Protein AF-B9XEP2-F1 (afdb_monomer_lite)

pLDDT: mean 85.06, std 15.0, range [40.19, 97.38]

Organism: Pedosphaera parvula (strain Ellin514) (NCBI:txid320771)

Foldseek 3Di:
DALVVLVVVLVVLQVCVVVVNDDLVRSLQSQLLSLLHDQLVVSQVPHDPVSNVVLLVVLVDPLDDLVVLVVVVVPDPPDPPDPVVVVVVVVSSVSSSNSNVNNSCVSPDDD

Secondary structure (DSSP, 8-state):
--HHHHHHHHHHHHHHHHTT-S-HHHHHHHHHHHHTTS-HHHHHTTS-HHHHHHHHHHHTSPPPPHHHHHHTT-S-------HHHHHHHHHHHHHHHHHHHHHHHHHTS--

Radius of gyration: 14.3 Å; chains: 1; bounding box: 31×32×43 Å

Structure (mmCIF, N/CA/C/O backbone):
data_AF-B9XEP2-F1
#
_entry.id   AF-B9XEP2-F1
#
loop_
_atom_site.group_PDB
_atom_site.id
_atom_site.type_symbol
_atom_site.label_atom_id
_atom_site.label_alt_id
_atom_site.label_comp_id
_atom_site.label_asym_id
_atom_site.label_entity_id
_atom_site.label_seq_id
_atom_site.pdbx_PDB_ins_code
_atom_site.Cartn_x
_atom_site.Cartn_y
_atom_site.Cartn_z
_atom_site.occupancy
_atom_site.B_iso_or_equiv
_atom_site.auth_seq_id
_atom_site.auth_comp_id
_atom_site.auth_asym_id
_atom_site.auth_atom_id
_atom_site.pdbx_PDB_model_num
ATOM 1 N N . MET A 1 1 ? 14.604 1.308 -3.991 1.00 87.50 1 MET A N 1
ATOM 2 C CA . MET A 1 1 ? 13.885 2.330 -3.199 1.00 87.50 1 MET A CA 1
ATOM 3 C C . MET A 1 1 ? 14.231 2.164 -1.727 1.00 87.50 1 MET A C 1
ATOM 5 O O . MET A 1 1 ? 14.249 1.042 -1.236 1.00 87.50 1 MET A O 1
ATOM 9 N N . THR A 1 2 ? 14.536 3.259 -1.040 1.00 93.62 2 THR A N 1
ATOM 10 C CA . THR A 1 2 ? 14.796 3.315 0.407 1.00 93.62 2 THR A CA 1
ATOM 11 C C . THR A 1 2 ? 13.515 3.610 1.197 1.00 93.62 2 THR A C 1
ATOM 13 O O . THR A 1 2 ? 12.482 3.966 0.627 1.00 93.62 2 THR A O 1
ATOM 16 N N . GLN A 1 3 ? 13.564 3.486 2.528 1.00 94.25 3 GLN A N 1
ATOM 17 C CA . GLN A 1 3 ? 12.416 3.792 3.390 1.00 94.25 3 GLN A CA 1
ATOM 18 C C . GLN A 1 3 ? 12.003 5.274 3.322 1.00 94.25 3 GLN A C 1
ATOM 20 O O . GLN A 1 3 ? 10.810 5.573 3.292 1.00 94.25 3 GLN A O 1
ATOM 25 N N . ASP A 1 4 ? 12.963 6.199 3.260 1.00 96.00 4 ASP A N 1
ATOM 26 C CA . ASP A 1 4 ? 12.672 7.637 3.211 1.00 96.00 4 ASP A CA 1
ATOM 27 C C . ASP A 1 4 ? 12.133 8.074 1.845 1.00 96.00 4 ASP A C 1
ATOM 29 O O . ASP A 1 4 ? 11.205 8.884 1.776 1.00 96.00 4 ASP A O 1
ATOM 33 N N . GLU A 1 5 ? 12.629 7.476 0.758 1.00 96.44 5 GLU A N 1
ATOM 34 C CA . GLU A 1 5 ? 12.034 7.639 -0.573 1.00 96.44 5 GLU A CA 1
ATOM 35 C C . GLU A 1 5 ? 10.588 7.140 -0.590 1.00 96.44 5 GLU A C 1
ATOM 37 O O . GLU A 1 5 ? 9.695 7.860 -1.038 1.00 96.44 5 GLU A O 1
ATOM 42 N N . ALA A 1 6 ? 10.331 5.951 -0.033 1.00 96.06 6 ALA A N 1
ATOM 43 C CA . ALA A 1 6 ? 8.982 5.405 0.053 1.00 96.06 6 ALA A CA 1
ATOM 44 C C . ALA A 1 6 ? 8.045 6.339 0.834 1.00 96.06 6 ALA A C 1
ATOM 46 O O . ALA A 1 6 ? 6.929 6.594 0.385 1.00 96.06 6 ALA A O 1
ATOM 47 N N . ARG A 1 7 ? 8.496 6.908 1.963 1.00 97.19 7 ARG A N 1
ATOM 48 C CA . ARG A 1 7 ? 7.718 7.899 2.729 1.00 97.19 7 ARG A CA 1
ATOM 49 C C . ARG A 1 7 ? 7.394 9.131 1.901 1.00 97.19 7 ARG A C 1
ATOM 51 O O . ARG A 1 7 ? 6.240 9.554 1.876 1.00 97.19 7 ARG A O 1
ATOM 58 N N . LYS A 1 8 ? 8.387 9.697 1.213 1.00 97.38 8 LYS A N 1
ATOM 59 C CA . LYS A 1 8 ? 8.194 10.871 0.353 1.00 97.38 8 LYS A CA 1
ATOM 60 C C . LYS A 1 8 ? 7.157 10.586 -0.736 1.00 97.38 8 LYS A C 1
ATOM 62 O O . LYS A 1 8 ? 6.214 11.361 -0.897 1.00 97.38 8 LYS A O 1
ATOM 67 N N . HIS A 1 9 ? 7.292 9.460 -1.433 1.00 96.25 9 HIS A N 1
ATOM 68 C CA . HIS A 1 9 ? 6.359 9.059 -2.483 1.00 96.25 9 HIS A CA 1
ATOM 69 C C . HIS A 1 9 ? 4.962 8.723 -1.947 1.00 96.25 9 HIS A C 1
ATOM 71 O O . HIS A 1 9 ? 3.966 9.014 -2.607 1.00 96.25 9 HIS A O 1
ATOM 77 N N . PHE A 1 10 ? 4.863 8.179 -0.733 1.00 97.31 10 PHE A N 1
ATOM 78 C CA . PHE A 1 10 ? 3.589 7.960 -0.053 1.00 97.31 10 PHE A CA 1
ATOM 79 C C . PHE A 1 10 ? 2.880 9.281 0.282 1.00 97.31 10 PHE A C 1
ATOM 81 O O . PHE A 1 10 ? 1.692 9.420 -0.006 1.00 97.31 10 PHE A O 1
ATOM 88 N N . GLN A 1 11 ? 3.593 10.288 0.797 1.00 97.31 11 GLN A N 1
ATOM 89 C CA . GLN A 1 11 ? 3.003 11.614 1.035 1.00 97.31 11 GLN A CA 1
ATOM 90 C C . GLN A 1 11 ? 2.503 12.262 -0.258 1.00 97.31 11 GLN A C 1
ATOM 92 O O . GLN A 1 11 ? 1.410 12.831 -0.307 1.00 97.31 11 GLN A O 1
ATOM 97 N N . GLU A 1 12 ? 3.290 12.160 -1.326 1.00 97.06 12 GLU A N 1
ATOM 98 C CA . GLU A 1 12 ? 2.906 12.668 -2.639 1.00 97.06 12 GLU A CA 1
ATOM 99 C C . GLU A 1 12 ? 1.683 11.934 -3.204 1.00 97.06 12 GLU A C 1
ATOM 101 O O . GLU A 1 12 ? 0.769 12.572 -3.734 1.00 97.06 12 GLU A O 1
ATOM 106 N N . LEU A 1 13 ? 1.618 10.613 -3.027 1.00 96.38 13 LEU A N 1
ATOM 107 C CA . LEU A 1 13 ? 0.466 9.802 -3.405 1.00 96.38 13 LEU A CA 1
ATOM 108 C C . LEU A 1 13 ? -0.810 10.286 -2.713 1.00 96.38 13 LEU A C 1
ATOM 110 O O . LEU A 1 13 ? -1.806 10.534 -3.391 1.00 96.38 13 LEU A O 1
ATOM 114 N N . LEU A 1 14 ? -0.775 10.468 -1.389 1.00 96.06 14 LEU A N 1
ATOM 115 C CA . LEU A 1 14 ? -1.931 10.948 -0.628 1.00 96.06 14 LEU A CA 1
ATOM 116 C C . LEU A 1 14 ? -2.350 12.359 -1.051 1.00 96.06 14 LEU A C 1
ATOM 118 O O . LEU A 1 14 ? -3.539 12.637 -1.207 1.00 96.06 14 LEU A O 1
ATOM 122 N N . LYS A 1 15 ? -1.381 13.247 -1.296 1.00 96.56 15 LYS A N 1
ATOM 123 C CA . LYS A 1 15 ? -1.643 14.599 -1.803 1.00 96.56 15 LYS A CA 1
ATOM 124 C C . LYS A 1 15 ? -2.343 14.569 -3.162 1.00 96.56 15 LYS A C 1
ATOM 126 O O . LYS A 1 15 ? -3.287 15.328 -3.371 1.00 96.56 15 LYS A O 1
ATOM 131 N N . ASN A 1 16 ? -1.897 13.710 -4.075 1.00 94.88 16 ASN A N 1
ATOM 132 C CA . ASN A 1 16 ? -2.480 13.585 -5.409 1.00 94.88 16 ASN A CA 1
ATOM 133 C C . ASN A 1 16 ? -3.856 12.907 -5.378 1.00 94.88 16 ASN A C 1
ATOM 135 O O . ASN A 1 16 ? -4.767 13.365 -6.066 1.00 94.88 16 ASN A O 1
ATOM 139 N N . TYR A 1 17 ? -4.050 11.901 -4.523 1.00 94.50 17 TYR A N 1
ATOM 140 C CA . TYR A 1 17 ? -5.366 11.311 -4.271 1.00 94.50 17 TYR A CA 1
ATOM 141 C C . TYR A 1 17 ? -6.367 12.354 -3.749 1.00 94.50 17 TYR A C 1
ATOM 143 O O . TYR A 1 17 ? -7.447 12.510 -4.310 1.00 94.50 17 TYR A O 1
ATOM 151 N N . ASN A 1 18 ? -5.985 13.149 -2.743 1.00 93.56 18 ASN A N 1
ATOM 152 C CA . ASN A 1 18 ? -6.850 14.194 -2.180 1.00 93.56 18 ASN A CA 1
ATOM 153 C C . ASN A 1 18 ? -7.179 15.318 -3.179 1.00 93.56 18 ASN A C 1
ATOM 155 O O . ASN A 1 18 ? -8.169 16.024 -3.011 1.00 93.56 18 ASN A O 1
ATOM 159 N N . ARG A 1 19 ? -6.359 15.491 -4.223 1.00 95.19 19 ARG A N 1
ATOM 160 C CA . ARG A 1 19 ? -6.615 16.409 -5.346 1.00 95.19 19 ARG A CA 1
ATOM 161 C C . ARG A 1 19 ? -7.492 15.798 -6.442 1.00 95.19 19 ARG A C 1
ATOM 163 O O . ARG A 1 19 ? -7.771 16.481 -7.421 1.00 95.19 19 ARG A O 1
ATOM 170 N N . GLY A 1 20 ? -7.886 14.531 -6.310 1.00 92.12 20 GLY A N 1
ATOM 171 C CA . GLY A 1 20 ? -8.629 13.794 -7.331 1.00 92.12 20 GLY A CA 1
ATOM 172 C C . GLY A 1 20 ? -7.799 13.431 -8.565 1.00 92.12 20 GLY A C 1
ATOM 173 O O . GLY A 1 20 ? -8.375 13.095 -9.592 1.00 92.12 20 GLY A O 1
ATOM 174 N N . ILE A 1 21 ? -6.464 13.515 -8.486 1.00 92.81 21 ILE A N 1
ATOM 175 C CA . ILE A 1 21 ? -5.567 13.187 -9.607 1.00 92.81 21 ILE A CA 1
ATOM 176 C C . ILE A 1 21 ? -5.499 11.674 -9.803 1.00 92.81 21 ILE A C 1
ATOM 178 O O . ILE A 1 21 ? -5.553 11.203 -10.932 1.00 92.81 21 ILE A O 1
ATOM 182 N N . TYR A 1 22 ? -5.379 10.923 -8.706 1.00 89.19 22 TYR A N 1
ATOM 183 C CA . TYR A 1 22 ? -5.352 9.466 -8.751 1.00 89.19 22 TYR A CA 1
ATOM 184 C C . TYR A 1 22 ? -6.701 8.874 -8.383 1.00 89.19 22 TYR A C 1
ATOM 186 O O . TYR A 1 22 ? -7.312 9.241 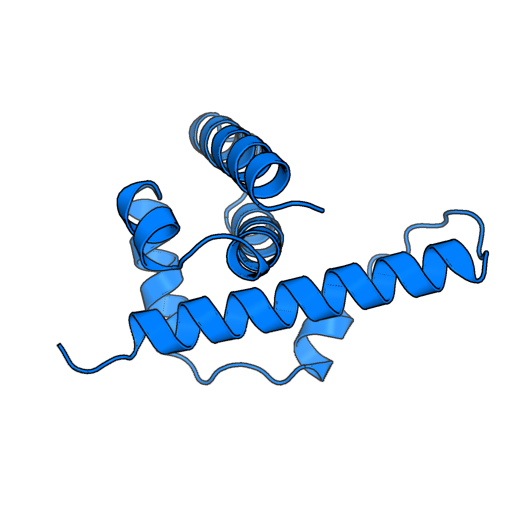-7.376 1.00 89.19 22 TYR A O 1
ATOM 194 N N . MET A 1 23 ? -7.116 7.884 -9.168 1.00 88.81 23 MET A N 1
ATOM 195 C CA . MET A 1 23 ? -8.247 7.037 -8.816 1.00 88.81 23 MET A CA 1
ATOM 196 C C . MET A 1 23 ? -7.863 6.057 -7.706 1.00 88.81 23 MET A C 1
ATOM 198 O O . MET A 1 23 ? -6.688 5.794 -7.432 1.00 88.81 23 MET A O 1
ATOM 202 N N . ILE A 1 24 ? -8.873 5.470 -7.064 1.00 87.06 24 ILE A N 1
ATOM 203 C CA . ILE A 1 24 ? -8.653 4.567 -5.933 1.00 87.06 24 ILE A CA 1
ATOM 204 C C . ILE A 1 24 ? -7.828 3.326 -6.299 1.00 87.06 24 ILE A C 1
ATOM 206 O O . ILE A 1 24 ? -6.946 2.941 -5.536 1.00 87.06 24 ILE A O 1
ATOM 210 N N . GLY A 1 25 ? -8.047 2.753 -7.488 1.00 84.25 25 GLY A N 1
ATOM 211 C CA . GLY A 1 25 ? -7.290 1.592 -7.965 1.00 84.25 25 GLY A CA 1
ATOM 212 C C . GLY A 1 25 ? -5.805 1.905 -8.162 1.00 84.25 25 GLY A C 1
ATOM 213 O O . GLY A 1 25 ? -4.946 1.194 -7.646 1.00 84.25 25 GLY A O 1
ATOM 214 N N . GLU A 1 26 ? -5.495 3.023 -8.822 1.00 86.12 26 GLU A N 1
ATOM 215 C CA . GLU A 1 26 ? -4.117 3.506 -9.005 1.00 86.12 26 GLU A CA 1
ATOM 216 C C . GLU A 1 26 ? -3.448 3.840 -7.668 1.00 86.12 26 GLU A C 1
ATOM 218 O O . GLU A 1 26 ? -2.262 3.570 -7.458 1.00 86.12 26 GLU A O 1
ATOM 223 N N . THR A 1 27 ? -4.229 4.393 -6.737 1.00 91.38 27 THR A N 1
ATOM 224 C CA . THR A 1 27 ? -3.757 4.692 -5.387 1.00 91.38 27 THR A CA 1
ATOM 225 C C . THR A 1 27 ? -3.376 3.418 -4.648 1.00 91.38 27 THR A C 1
ATOM 227 O O . THR A 1 27 ? -2.321 3.371 -4.025 1.00 91.38 27 THR A O 1
ATOM 230 N N . PHE A 1 28 ? -4.182 2.362 -4.760 1.00 90.69 28 PHE A N 1
ATOM 231 C CA . PHE A 1 28 ? -3.903 1.071 -4.130 1.00 90.69 28 PHE A CA 1
ATOM 232 C C . PHE A 1 28 ? -2.660 0.416 -4.718 1.00 90.69 28 PHE A C 1
ATOM 234 O O . PHE A 1 28 ? -1.796 -0.031 -3.965 1.00 90.69 28 PHE A O 1
ATOM 241 N N . TYR A 1 29 ? -2.531 0.433 -6.044 1.00 86.56 29 TYR A N 1
ATOM 242 C CA . TYR A 1 29 ? -1.369 -0.117 -6.735 1.00 86.56 29 TYR A CA 1
ATOM 243 C C . TYR A 1 29 ? -0.054 0.478 -6.205 1.00 86.56 29 TYR A C 1
ATOM 245 O O . TYR A 1 29 ? 0.860 -0.255 -5.823 1.00 86.56 29 TYR A O 1
ATOM 253 N N . ARG A 1 30 ? 0.018 1.811 -6.100 1.00 92.06 30 ARG A N 1
ATOM 254 C CA . ARG A 1 30 ? 1.204 2.521 -5.589 1.00 92.06 30 ARG A CA 1
ATOM 255 C C . ARG A 1 30 ? 1.370 2.368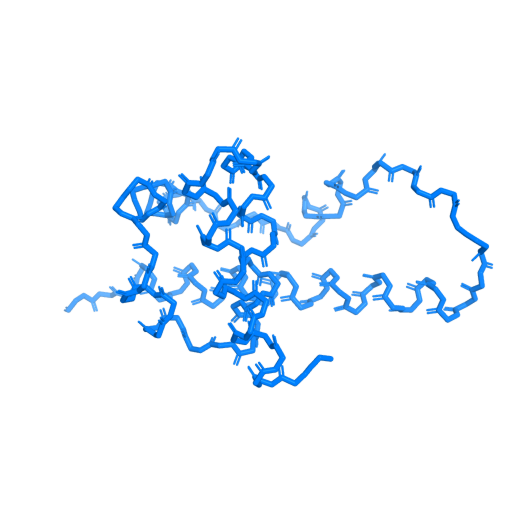 -4.077 1.00 92.06 30 ARG A C 1
ATOM 257 O O . ARG A 1 30 ? 2.487 2.230 -3.589 1.00 92.06 30 ARG A O 1
ATOM 264 N N . LEU A 1 31 ? 0.269 2.364 -3.329 1.00 95.00 31 LEU A N 1
ATOM 265 C CA . LEU A 1 31 ? 0.294 2.185 -1.880 1.00 95.00 31 LEU A CA 1
ATOM 266 C C . LEU A 1 31 ? 0.909 0.839 -1.485 1.00 95.00 31 LEU A C 1
ATOM 268 O O . LEU A 1 31 ? 1.735 0.793 -0.574 1.00 95.00 31 LEU A O 1
ATOM 272 N N . TYR A 1 32 ? 0.535 -0.242 -2.173 1.00 93.81 32 TYR A N 1
ATOM 273 C CA . TYR A 1 32 ? 1.081 -1.573 -1.917 1.00 93.81 32 TYR A CA 1
ATOM 274 C C . TYR A 1 32 ? 2.587 -1.632 -2.163 1.00 93.81 32 TYR A C 1
ATOM 276 O O . TYR A 1 32 ? 3.299 -2.248 -1.377 1.00 93.81 32 TYR A O 1
ATOM 284 N N . LEU A 1 33 ? 3.100 -0.922 -3.169 1.00 93.75 33 LEU A N 1
ATOM 285 C CA . LEU A 1 33 ? 4.542 -0.791 -3.368 1.00 93.75 33 LEU A CA 1
ATOM 286 C C . LEU A 1 33 ? 5.225 -0.122 -2.162 1.00 93.75 33 LEU A C 1
ATOM 288 O O . LEU A 1 33 ? 6.214 -0.638 -1.643 1.00 93.75 33 LEU A O 1
ATOM 292 N N . TYR A 1 34 ? 4.692 0.995 -1.659 1.00 96.00 34 TYR A N 1
ATOM 293 C CA . TYR A 1 34 ? 5.298 1.708 -0.524 1.00 96.00 34 TYR A CA 1
ATOM 294 C C . TYR A 1 34 ? 5.175 0.939 0.797 1.00 96.00 34 TYR A C 1
ATOM 296 O O . TYR A 1 34 ? 6.083 0.985 1.631 1.00 96.00 34 TYR A O 1
ATOM 304 N N . ALA A 1 35 ? 4.106 0.161 0.968 1.00 96.06 35 ALA A N 1
ATOM 305 C CA . ALA A 1 35 ? 3.913 -0.731 2.109 1.00 96.06 35 ALA A CA 1
ATOM 306 C C . ALA A 1 35 ? 4.957 -1.852 2.209 1.00 96.06 35 ALA A C 1
ATOM 308 O O . ALA A 1 35 ? 5.116 -2.462 3.267 1.00 96.06 35 ALA A O 1
ATOM 309 N N . ALA A 1 36 ? 5.714 -2.108 1.142 1.00 95.69 36 ALA A N 1
ATOM 310 C CA . ALA A 1 36 ? 6.853 -3.015 1.193 1.00 95.69 36 ALA A CA 1
ATOM 311 C C . ALA A 1 36 ? 8.001 -2.458 2.051 1.00 95.69 36 ALA A C 1
ATOM 313 O O . ALA A 1 36 ? 8.774 -3.236 2.608 1.00 95.69 36 ALA A O 1
ATOM 314 N N . PHE A 1 37 ? 8.071 -1.134 2.222 1.00 96.62 37 PHE A N 1
ATOM 315 C CA . PHE A 1 37 ? 9.164 -0.425 2.897 1.00 96.62 37 PHE A CA 1
ATOM 316 C C . PHE A 1 37 ? 8.703 0.283 4.177 1.00 96.62 37 PHE A C 1
ATOM 318 O O . PHE A 1 37 ? 9.432 0.316 5.167 1.00 96.62 37 PHE A O 1
ATOM 325 N N . ILE A 1 38 ? 7.478 0.810 4.193 1.00 96.75 38 ILE A N 1
ATOM 326 C CA . ILE A 1 38 ? 6.893 1.518 5.337 1.00 96.75 38 ILE A CA 1
ATOM 327 C C . ILE A 1 38 ? 6.141 0.523 6.233 1.00 96.75 38 ILE A C 1
ATOM 329 O O . ILE A 1 38 ? 5.623 -0.493 5.771 1.00 96.75 38 ILE A O 1
ATOM 333 N N . LYS A 1 39 ? 6.098 0.773 7.546 1.00 95.38 39 LYS A N 1
ATOM 334 C CA . LYS A 1 39 ? 5.303 -0.044 8.474 1.00 95.38 39 LYS A CA 1
ATOM 335 C C . LYS A 1 39 ? 3.795 0.155 8.224 1.00 95.38 39 LYS A C 1
ATOM 337 O O . LYS A 1 39 ? 3.380 1.305 8.078 1.00 95.38 39 LYS A O 1
ATOM 342 N N . PRO A 1 40 ? 2.971 -0.912 8.215 1.00 95.75 40 PRO A N 1
ATOM 343 C CA . PRO A 1 40 ? 1.519 -0.796 8.079 1.00 95.75 40 PRO A CA 1
ATOM 344 C C . PRO A 1 40 ? 0.890 0.192 9.065 1.00 95.75 40 PRO A C 1
ATOM 346 O O . PRO A 1 40 ? 0.050 0.989 8.669 1.00 95.75 40 PRO A O 1
ATOM 349 N N . GLU A 1 41 ? 1.354 0.217 10.315 1.00 94.88 41 GLU A N 1
ATOM 350 C CA . GLU A 1 41 ? 0.896 1.150 11.348 1.00 94.88 41 GLU A CA 1
ATOM 351 C C . GLU A 1 41 ? 1.080 2.612 10.910 1.00 94.88 41 GLU A C 1
ATOM 353 O O . GLU A 1 41 ? 0.165 3.423 11.032 1.00 94.88 41 GLU A O 1
ATOM 358 N N . GLU A 1 42 ? 2.252 2.936 10.355 1.00 95.88 42 GLU A N 1
ATOM 359 C CA . GLU A 1 42 ? 2.604 4.279 9.876 1.00 95.88 42 GLU A CA 1
ATOM 360 C C . GLU A 1 42 ? 1.783 4.675 8.641 1.00 95.88 42 GLU A C 1
ATOM 362 O O . GLU A 1 42 ? 1.404 5.836 8.496 1.00 95.88 42 GLU A O 1
ATOM 367 N N . ILE A 1 43 ? 1.474 3.723 7.759 1.00 96.06 43 ILE A N 1
ATOM 368 C CA . ILE A 1 43 ? 0.580 3.965 6.620 1.00 96.06 43 ILE A CA 1
ATOM 369 C C . ILE A 1 43 ? -0.832 4.253 7.120 1.00 96.06 43 ILE A C 1
ATOM 371 O O . ILE A 1 43 ? -1.454 5.242 6.726 1.00 96.06 43 ILE A O 1
ATOM 375 N N . MET A 1 44 ? -1.341 3.389 7.998 1.00 94.88 44 MET A N 1
ATOM 376 C CA . MET A 1 44 ? -2.735 3.429 8.405 1.00 94.88 44 MET A CA 1
ATOM 377 C C . MET A 1 44 ? -3.064 4.714 9.165 1.00 94.88 44 MET A C 1
ATOM 379 O O . MET A 1 44 ? -4.150 5.247 8.971 1.00 94.88 44 MET A O 1
ATOM 383 N N . THR A 1 45 ? -2.145 5.288 9.946 1.00 95.19 45 THR A N 1
ATOM 384 C CA . THR A 1 45 ? -2.373 6.578 10.631 1.00 95.19 45 THR A CA 1
ATOM 385 C C . THR A 1 45 ? -2.546 7.770 9.687 1.00 95.19 45 THR A C 1
ATOM 387 O O . THR A 1 45 ? -3.107 8.780 10.104 1.00 95.19 45 THR A O 1
ATOM 390 N N . GLN A 1 46 ? -2.098 7.666 8.434 1.00 95.50 46 GLN A N 1
ATOM 391 C CA . GLN A 1 46 ? -2.039 8.793 7.497 1.00 95.50 46 GLN A CA 1
ATOM 392 C C . GLN A 1 46 ? -3.019 8.668 6.329 1.00 95.50 46 GLN A C 1
ATOM 394 O O . GLN A 1 46 ? -3.397 9.681 5.740 1.00 95.50 46 GLN A O 1
ATOM 399 N N . VAL A 1 47 ? -3.445 7.449 5.977 1.00 94.44 47 VAL A N 1
ATOM 400 C CA . VAL A 1 47 ? -4.416 7.256 4.892 1.00 94.44 47 VAL A CA 1
ATOM 401 C C . VAL A 1 47 ? -5.772 7.899 5.238 1.00 94.44 47 VAL A C 1
ATOM 403 O O . VAL A 1 47 ? -6.310 7.664 6.324 1.00 94.44 47 VAL A O 1
ATOM 406 N N . PRO A 1 48 ? -6.365 8.674 4.311 1.00 93.94 48 PRO A N 1
ATOM 407 C CA . PRO A 1 48 ? -7.733 9.167 4.417 1.00 93.94 48 PRO A CA 1
ATOM 408 C C . PRO A 1 48 ? -8.753 8.063 4.709 1.00 93.94 48 PRO A C 1
ATOM 410 O O . PRO A 1 48 ? -8.631 6.937 4.221 1.00 93.94 48 PRO A O 1
ATOM 413 N N . GLU A 1 49 ? -9.821 8.416 5.423 1.00 92.88 49 GLU A N 1
ATOM 414 C CA . GLU A 1 49 ? -10.877 7.481 5.837 1.00 92.88 49 GLU A CA 1
ATOM 415 C C . GLU A 1 49 ? -11.512 6.726 4.655 1.00 92.88 49 GLU A C 1
ATOM 417 O O . GLU A 1 49 ? -11.791 5.532 4.748 1.00 92.88 49 GLU A O 1
ATOM 422 N N . ALA A 1 50 ? -11.694 7.392 3.511 1.00 90.69 50 ALA A N 1
ATOM 423 C CA . ALA A 1 50 ? -12.218 6.758 2.301 1.00 90.69 50 ALA A CA 1
ATOM 424 C C . ALA A 1 50 ? -11.311 5.618 1.797 1.00 90.69 50 ALA A C 1
ATOM 426 O O . ALA A 1 50 ? -11.798 4.529 1.497 1.00 90.69 50 ALA A O 1
ATOM 427 N N . LEU A 1 51 ? -9.990 5.837 1.771 1.00 92.94 51 LEU A N 1
ATOM 428 C CA . LEU A 1 51 ? -9.017 4.804 1.402 1.00 92.94 51 LEU A CA 1
ATOM 429 C C . LEU A 1 51 ? -8.952 3.702 2.456 1.00 92.94 51 LEU A C 1
ATOM 431 O O . LEU A 1 51 ? -8.903 2.527 2.104 1.00 92.94 51 LEU A O 1
ATOM 435 N N . ARG A 1 52 ? -9.006 4.061 3.743 1.00 93.50 52 ARG A N 1
ATOM 436 C CA . ARG A 1 52 ? -9.024 3.100 4.852 1.00 93.50 52 ARG A CA 1
ATOM 437 C C . ARG A 1 52 ? -10.186 2.112 4.734 1.00 93.50 52 ARG A C 1
ATOM 439 O O . ARG A 1 52 ? -9.967 0.911 4.870 1.00 93.50 52 ARG A O 1
ATOM 446 N N . LYS A 1 53 ? -11.401 2.592 4.457 1.00 92.94 53 LYS A N 1
ATOM 447 C CA . LYS A 1 53 ? -12.587 1.734 4.280 1.00 92.94 53 LYS A CA 1
ATOM 448 C C . LYS A 1 53 ? -12.415 0.747 3.134 1.00 92.94 53 LYS A C 1
ATOM 450 O O . LYS A 1 53 ? -12.727 -0.433 3.280 1.00 92.94 53 LYS A O 1
ATOM 455 N N . GLU A 1 54 ? -11.884 1.211 2.012 1.00 92.75 54 GLU A N 1
ATOM 456 C CA . GLU A 1 54 ? -11.660 0.355 0.850 1.00 92.75 54 GLU A CA 1
ATOM 457 C C . GLU A 1 54 ? -10.500 -0.628 1.083 1.00 92.75 54 GLU A C 1
ATOM 459 O O . GLU A 1 54 ? -10.567 -1.764 0.622 1.00 92.75 54 GLU A O 1
ATOM 464 N N . LEU A 1 55 ? -9.483 -0.260 1.874 1.00 92.25 55 LEU A N 1
ATOM 465 C CA . LEU A 1 55 ? -8.419 -1.178 2.295 1.00 92.25 55 LEU A CA 1
ATOM 466 C C . LEU A 1 55 ? -8.961 -2.285 3.200 1.00 92.25 55 LEU A C 1
ATOM 468 O O . LEU A 1 55 ? -8.636 -3.448 2.989 1.00 92.25 55 LEU A O 1
ATOM 472 N N . LEU A 1 56 ? -9.827 -1.947 4.159 1.00 92.62 56 LEU A N 1
ATOM 473 C CA . LEU A 1 56 ? -10.503 -2.930 5.014 1.00 92.62 56 LEU A CA 1
ATOM 474 C C . LEU A 1 56 ? -11.401 -3.867 4.198 1.00 92.62 56 LEU A C 1
ATOM 476 O O . LEU A 1 56 ? -11.397 -5.077 4.407 1.00 92.62 56 LEU A O 1
ATOM 480 N N . LYS A 1 57 ? -12.135 -3.326 3.222 1.00 91.69 57 LYS A N 1
ATOM 481 C CA . LYS A 1 57 ? -12.958 -4.112 2.293 1.00 91.69 57 LYS A CA 1
ATOM 482 C C . LYS A 1 57 ? -12.122 -5.015 1.383 1.00 91.69 57 LYS A C 1
ATOM 484 O O . LYS A 1 57 ? -12.561 -6.107 1.039 1.00 91.69 57 LYS A O 1
ATOM 489 N N . ALA A 1 58 ? -10.938 -4.572 0.969 1.00 87.62 58 ALA A N 1
ATOM 490 C CA . ALA A 1 58 ? -10.003 -5.413 0.231 1.00 87.62 58 ALA A CA 1
ATOM 491 C C . ALA A 1 58 ? -9.424 -6.517 1.128 1.00 87.62 58 ALA A C 1
ATOM 493 O O . ALA A 1 58 ? -9.305 -7.654 0.684 1.00 87.62 58 ALA A O 1
ATOM 494 N N . ALA A 1 59 ? -9.121 -6.197 2.388 1.00 89.38 59 ALA A N 1
ATOM 495 C CA . ALA A 1 59 ? -8.574 -7.131 3.368 1.00 89.38 59 ALA A CA 1
ATOM 496 C C . ALA A 1 59 ? -9.583 -8.176 3.874 1.00 89.38 59 ALA A C 1
ATOM 498 O O . ALA A 1 59 ? -9.165 -9.189 4.421 1.00 89.38 59 ALA A O 1
ATOM 499 N N . SER A 1 60 ? -10.890 -7.962 3.688 1.00 88.19 60 SER A N 1
ATOM 500 C CA . SER A 1 60 ? -11.923 -8.949 4.037 1.00 88.19 60 SER A CA 1
ATOM 501 C C . SER A 1 60 ? -12.120 -10.042 2.983 1.00 88.19 60 SER A C 1
ATOM 503 O O . SER A 1 60 ? -12.814 -11.029 3.229 1.00 88.19 60 SER A O 1
ATOM 505 N N . ARG A 1 61 ? -11.536 -9.874 1.793 1.00 86.56 61 ARG A N 1
ATOM 506 C CA . ARG A 1 61 ? -11.492 -10.898 0.743 1.00 86.56 61 ARG A CA 1
ATOM 507 C C . ARG A 1 61 ? -10.204 -11.696 0.885 1.00 86.56 61 ARG A C 1
ATOM 509 O O . ARG A 1 61 ? -9.229 -11.105 1.310 1.00 86.56 61 ARG A O 1
ATOM 516 N N . PRO A 1 62 ? -10.142 -12.972 0.472 1.00 84.62 62 PRO A N 1
ATOM 517 C CA . PRO A 1 62 ? -8.880 -13.704 0.454 1.00 84.62 62 PRO A CA 1
ATOM 518 C C . PRO A 1 62 ? -7.779 -12.910 -0.255 1.00 84.62 62 PRO A C 1
ATOM 520 O O . PRO A 1 62 ? -8.033 -12.286 -1.289 1.00 84.62 62 PRO A O 1
ATOM 523 N N . LEU A 1 63 ? -6.567 -12.939 0.303 1.00 79.81 63 LEU A N 1
ATOM 524 C CA . LEU A 1 63 ? -5.398 -12.369 -0.354 1.00 79.81 63 LEU A CA 1
ATOM 525 C C . LEU A 1 63 ? -5.242 -13.050 -1.726 1.00 79.81 63 LEU A C 1
ATOM 527 O O . LEU A 1 63 ? -5.113 -14.276 -1.768 1.00 79.81 63 LEU A O 1
ATOM 531 N N . PRO A 1 64 ? -5.271 -12.298 -2.836 1.00 73.38 64 PRO A N 1
ATOM 532 C CA . PRO A 1 64 ? -5.109 -12.896 -4.150 1.00 73.38 64 PRO A CA 1
ATOM 533 C C . PRO A 1 64 ? -3.698 -13.427 -4.347 1.00 73.38 64 PRO A C 1
ATOM 535 O O . PRO A 1 64 ? -2.736 -13.005 -3.695 1.00 73.38 64 PRO A O 1
ATOM 538 N N . THR A 1 65 ? -3.593 -14.393 -5.250 1.00 80.38 65 THR A N 1
ATOM 539 C CA . THR A 1 65 ? -2.325 -15.053 -5.534 1.00 80.38 65 THR A CA 1
ATOM 540 C C . THR A 1 65 ? -1.393 -14.104 -6.281 1.00 80.38 65 THR A C 1
ATOM 542 O O . THR A 1 65 ? -1.813 -13.173 -6.968 1.00 80.38 65 THR A O 1
ATOM 545 N N . ARG A 1 66 ? -0.086 -14.359 -6.174 1.00 73.44 66 ARG A N 1
ATOM 546 C CA . ARG A 1 66 ? 0.940 -13.560 -6.858 1.00 73.44 66 ARG A CA 1
ATOM 547 C C . ARG A 1 66 ? 0.732 -13.486 -8.376 1.00 73.44 66 ARG A C 1
ATOM 549 O O . ARG A 1 66 ? 1.094 -12.483 -8.977 1.00 73.44 66 ARG A O 1
ATOM 556 N N . GLU A 1 67 ? 0.154 -14.521 -8.981 1.00 64.12 67 GLU A N 1
ATOM 557 C CA 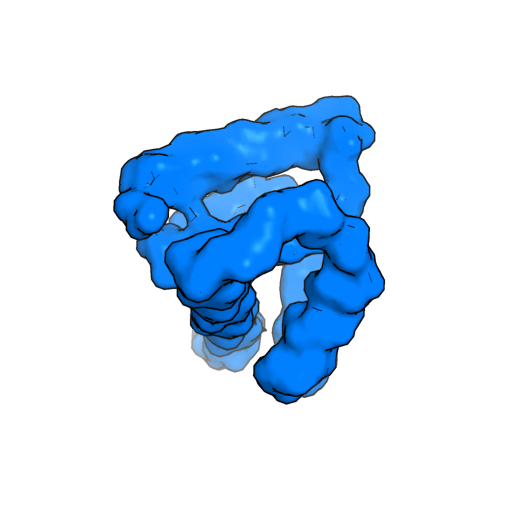. GLU A 1 67 ? -0.143 -14.563 -10.417 1.00 64.12 67 GLU A CA 1
ATOM 558 C C . GLU A 1 67 ? -1.218 -13.538 -10.803 1.00 64.12 67 GLU A C 1
ATOM 560 O O . GLU A 1 67 ? -1.051 -12.842 -11.798 1.00 64.12 67 GLU A O 1
ATOM 565 N N . GLU A 1 68 ? -2.263 -13.349 -9.990 1.00 61.09 68 GLU A N 1
ATOM 566 C CA . GLU A 1 68 ? -3.323 -12.351 -10.224 1.00 61.09 68 GLU A CA 1
ATOM 567 C C . GLU A 1 68 ? -2.795 -10.904 -10.196 1.00 61.09 68 GLU A C 1
ATOM 569 O O . GLU A 1 68 ? -3.292 -10.045 -10.926 1.00 61.09 68 GLU A O 1
ATOM 574 N N . ASP A 1 69 ? -1.731 -10.645 -9.430 1.00 61.50 69 ASP A N 1
ATOM 575 C CA . ASP A 1 69 ? -1.045 -9.346 -9.388 1.00 61.50 69 ASP A CA 1
ATOM 576 C C . ASP A 1 69 ? -0.111 -9.094 -10.586 1.0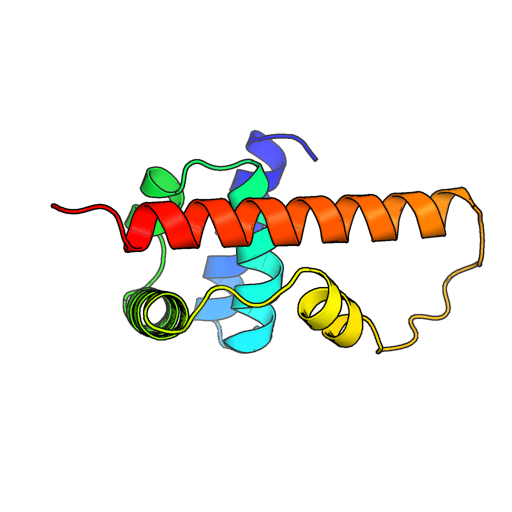0 61.50 69 ASP A C 1
ATOM 578 O O . ASP A 1 69 ? 0.242 -7.937 -10.846 1.00 61.50 69 ASP A O 1
ATOM 582 N N . GLN A 1 70 ? 0.261 -10.139 -11.337 1.00 55.84 70 GLN A N 1
ATOM 583 C CA . GLN A 1 70 ? 1.039 -10.011 -12.575 1.00 55.84 70 GLN A CA 1
ATOM 584 C C . GLN A 1 70 ? 0.168 -9.552 -13.756 1.00 55.84 70 GLN A C 1
ATOM 586 O O . GLN A 1 70 ? 0.642 -8.825 -14.628 1.00 55.84 70 GLN A O 1
ATOM 591 N N . TRP A 1 71 ? -1.126 -9.895 -13.766 1.00 48.28 71 TRP A N 1
ATOM 592 C CA . TRP A 1 71 ? -2.053 -9.504 -14.840 1.00 48.28 71 TRP A CA 1
ATOM 593 C C . TRP A 1 71 ? -2.406 -8.008 -14.838 1.00 48.28 71 TRP A C 1
ATOM 595 O O . TRP A 1 71 ? -2.724 -7.460 -15.892 1.00 48.28 71 TRP A O 1
ATOM 605 N N . LEU A 1 72 ? -2.282 -7.311 -13.699 1.00 49.19 72 LEU A N 1
ATOM 606 C CA . LEU A 1 72 ? -2.436 -5.845 -13.626 1.00 49.19 72 LEU A CA 1
ATOM 607 C C . LEU A 1 72 ? -1.306 -5.077 -14.346 1.00 49.19 72 LEU A C 1
ATOM 609 O O . LEU A 1 72 ? -1.419 -3.871 -14.552 1.00 49.19 72 LEU A O 1
ATOM 613 N N . ILE A 1 73 ? -0.254 -5.782 -14.768 1.00 48.75 73 ILE A N 1
ATOM 614 C CA . ILE A 1 73 ? 0.900 -5.284 -15.532 1.00 48.75 73 ILE A CA 1
ATOM 615 C C . ILE A 1 73 ? 0.771 -5.671 -17.017 1.00 48.75 73 ILE A C 1
ATOM 617 O O . ILE A 1 73 ? 1.658 -5.420 -17.826 1.00 48.75 73 ILE A O 1
ATOM 621 N N . GLY A 1 74 ? -0.363 -6.253 -17.423 1.00 40.19 74 GLY A N 1
ATOM 622 C CA . GLY A 1 74 ? -0.682 -6.525 -18.827 1.00 40.19 74 GLY A CA 1
ATOM 623 C C . GLY A 1 74 ? -0.933 -5.266 -19.670 1.00 40.19 74 GLY A C 1
ATOM 624 O O . GLY A 1 74 ? -1.372 -5.372 -20.810 1.00 40.19 74 GLY A O 1
ATOM 625 N N . GLY A 1 75 ? -0.685 -4.070 -19.129 1.00 41.41 75 GLY A N 1
ATOM 626 C CA . GLY A 1 75 ? -0.521 -2.857 -19.917 1.00 41.41 75 GLY A CA 1
ATOM 627 C C . GLY A 1 75 ? 0.907 -2.800 -20.442 1.00 41.41 75 GLY A C 1
ATOM 628 O O . GLY A 1 75 ? 1.802 -2.350 -19.736 1.00 41.41 75 GLY A O 1
ATOM 629 N N . THR A 1 76 ? 1.115 -3.270 -21.670 1.00 43.09 76 THR A N 1
ATOM 630 C CA . THR A 1 76 ? 2.366 -3.170 -22.437 1.00 43.09 76 THR A CA 1
ATOM 631 C C . THR A 1 76 ? 2.918 -1.738 -22.410 1.00 43.09 76 THR A C 1
ATOM 633 O O . THR A 1 76 ? 2.552 -0.907 -23.240 1.00 43.09 76 THR A O 1
ATOM 636 N N . PHE A 1 77 ? 3.813 -1.430 -21.470 1.00 44.09 77 PHE A N 1
ATOM 637 C CA . PHE A 1 77 ? 4.692 -0.274 -21.585 1.00 44.09 77 PHE A CA 1
ATOM 638 C C . PHE A 1 77 ? 5.894 -0.706 -22.417 1.00 44.09 77 PHE A C 1
ATOM 640 O O . PHE A 1 77 ? 6.764 -1.443 -21.961 1.00 44.09 77 PHE A O 1
ATOM 647 N N . ILE A 1 78 ? 5.899 -0.271 -23.675 1.00 47.12 78 ILE A N 1
ATOM 648 C CA . ILE A 1 78 ? 7.032 -0.398 -24.587 1.00 47.12 78 ILE A CA 1
ATOM 649 C C . ILE A 1 78 ? 8.105 0.583 -24.090 1.00 47.12 78 ILE A C 1
ATOM 651 O O . ILE A 1 78 ? 8.144 1.737 -24.504 1.00 47.12 78 ILE A O 1
ATOM 655 N N . HIS A 1 79 ? 8.946 0.143 -23.161 1.00 49.59 79 HIS A N 1
ATOM 656 C CA . HIS A 1 79 ? 10.274 0.714 -22.942 1.00 49.59 79 HIS A CA 1
ATOM 657 C C . HIS A 1 79 ? 11.305 -0.349 -23.322 1.00 49.59 79 HIS A 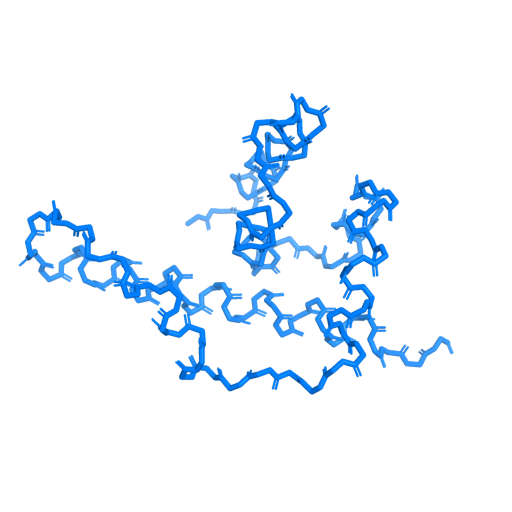C 1
ATOM 659 O O . HIS A 1 79 ? 11.007 -1.537 -23.227 1.00 49.59 79 HIS A O 1
ATOM 665 N N . GLU A 1 80 ? 12.464 0.091 -23.824 1.00 50.81 80 GLU A N 1
ATOM 666 C CA . GLU A 1 80 ? 13.540 -0.751 -24.366 1.00 50.81 80 GLU A CA 1
ATOM 667 C C . GLU A 1 80 ? 13.695 -2.050 -23.564 1.00 50.81 80 GLU A C 1
ATOM 669 O O . GLU A 1 80 ? 13.934 -2.013 -22.356 1.00 50.81 80 GLU A O 1
ATOM 674 N N . ASP A 1 81 ? 13.504 -3.190 -24.239 1.00 64.44 81 ASP A N 1
ATOM 675 C CA . ASP A 1 81 ? 13.486 -4.538 -23.654 1.00 64.44 81 ASP A CA 1
ATOM 676 C C . ASP A 1 81 ? 14.902 -4.978 -23.250 1.00 64.44 81 ASP A C 1
ATOM 678 O O . ASP A 1 81 ? 15.500 -5.909 -23.793 1.00 64.44 81 ASP A O 1
ATOM 682 N N . THR A 1 82 ? 15.485 -4.241 -22.311 1.00 78.31 82 THR A N 1
ATOM 683 C CA . THR A 1 82 ? 16.752 -4.585 -21.689 1.00 78.31 82 THR A CA 1
ATOM 684 C C . THR A 1 82 ? 16.502 -5.576 -20.555 1.00 78.31 82 THR A C 1
ATOM 686 O O . THR A 1 82 ? 15.439 -5.626 -19.926 1.00 78.31 82 THR A O 1
ATOM 689 N N . GLU A 1 83 ? 17.494 -6.417 -20.276 1.00 80.44 83 GLU A N 1
ATOM 690 C CA . GLU A 1 83 ? 17.452 -7.319 -19.123 1.00 80.44 83 GLU A CA 1
ATOM 691 C C . GLU A 1 83 ? 17.311 -6.552 -17.797 1.00 80.44 83 GLU A C 1
ATOM 693 O O . GLU A 1 83 ? 16.587 -6.991 -16.903 1.00 80.44 83 GLU A O 1
ATOM 698 N N . GLU A 1 84 ? 17.923 -5.370 -17.699 1.00 82.75 84 GLU A N 1
ATOM 699 C CA . GLU A 1 84 ? 17.828 -4.497 -16.528 1.00 82.75 84 GLU A CA 1
ATOM 700 C C . GLU A 1 84 ? 16.404 -3.976 -16.314 1.00 82.75 84 GLU A C 1
ATOM 702 O O . GLU A 1 84 ? 15.879 -4.076 -15.204 1.00 82.75 84 GLU A O 1
ATOM 707 N N . SER A 1 85 ? 15.735 -3.510 -17.373 1.00 78.25 85 SER A N 1
ATOM 708 C CA . SER A 1 85 ? 14.342 -3.048 -17.308 1.00 78.25 85 SER A CA 1
ATOM 709 C C . SER A 1 85 ? 13.392 -4.170 -16.881 1.00 78.25 85 SER A C 1
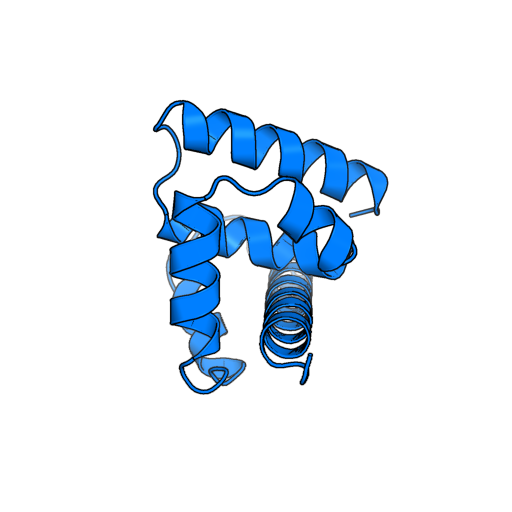ATOM 711 O O . SER A 1 85 ? 12.534 -3.967 -16.020 1.00 78.25 85 SER A O 1
ATOM 713 N N . ARG A 1 86 ? 13.584 -5.389 -17.405 1.00 79.19 86 ARG A N 1
ATOM 714 C CA . ARG A 1 86 ? 12.802 -6.568 -16.991 1.00 79.19 86 ARG A CA 1
ATOM 715 C C . ARG A 1 86 ? 13.051 -6.949 -15.535 1.00 79.19 86 ARG A C 1
ATOM 717 O O . ARG A 1 86 ? 12.116 -7.338 -14.833 1.00 79.19 86 ARG A O 1
ATOM 724 N N . ARG A 1 87 ? 14.296 -6.847 -15.067 1.00 80.44 87 ARG A N 1
ATOM 725 C CA . ARG A 1 87 ? 14.648 -7.116 -13.669 1.00 80.44 87 ARG A CA 1
ATOM 726 C C . ARG A 1 87 ? 14.019 -6.089 -12.728 1.00 80.44 87 ARG A C 1
ATOM 728 O O . ARG A 1 87 ? 13.450 -6.492 -11.717 1.00 80.44 87 ARG A O 1
ATOM 735 N N . ALA A 1 88 ? 14.073 -4.806 -13.080 1.00 82.00 88 ALA A N 1
ATOM 736 C CA . ALA A 1 88 ? 13.473 -3.729 -12.298 1.00 82.00 88 ALA A CA 1
ATOM 737 C C . ALA A 1 88 ? 11.948 -3.879 -12.189 1.00 82.00 88 ALA A C 1
ATOM 739 O O . ALA A 1 88 ? 11.407 -3.768 -11.092 1.00 82.00 88 ALA A O 1
ATOM 740 N N . ALA A 1 89 ? 11.268 -4.220 -13.292 1.00 81.62 89 ALA A N 1
ATOM 741 C CA . ALA A 1 89 ? 9.827 -4.476 -13.287 1.00 81.62 89 ALA A CA 1
ATOM 742 C C . ALA A 1 89 ? 9.453 -5.619 -12.326 1.00 81.62 89 ALA A C 1
ATOM 744 O O . ALA A 1 89 ? 8.602 -5.449 -11.456 1.00 81.62 89 ALA A O 1
ATOM 745 N N . ARG A 1 90 ? 10.170 -6.750 -12.403 1.00 82.50 90 ARG A N 1
ATOM 746 C CA . ARG A 1 90 ? 9.957 -7.883 -11.487 1.00 82.50 90 ARG A CA 1
ATOM 747 C C . ARG A 1 90 ? 10.208 -7.508 -10.029 1.00 82.50 90 ARG A C 1
ATOM 749 O O . ARG A 1 90 ? 9.465 -7.929 -9.152 1.00 82.50 90 ARG A O 1
ATOM 756 N N . GLU A 1 91 ? 11.254 -6.735 -9.751 1.00 87.88 91 GLU A N 1
ATOM 757 C CA . GLU A 1 91 ? 11.539 -6.289 -8.386 1.00 87.88 91 GLU A CA 1
ATOM 758 C C . GLU A 1 91 ? 10.433 -5.372 -7.842 1.00 87.88 91 GLU A C 1
ATOM 760 O O . GLU A 1 91 ? 10.046 -5.488 -6.676 1.00 87.88 91 GLU A O 1
ATOM 765 N N . GLU A 1 92 ? 9.890 -4.482 -8.674 1.00 86.81 92 GLU A N 1
ATOM 766 C CA . GLU A 1 92 ? 8.762 -3.632 -8.298 1.00 86.81 92 GLU A CA 1
ATOM 767 C C . GLU A 1 92 ? 7.509 -4.460 -7.982 1.00 86.81 92 GLU A C 1
ATOM 769 O O . GLU A 1 92 ? 6.873 -4.236 -6.948 1.00 86.81 92 GLU A O 1
ATOM 774 N N . ASP A 1 93 ? 7.195 -5.460 -8.806 1.00 85.62 93 ASP A N 1
ATOM 775 C CA . ASP A 1 93 ? 6.067 -6.369 -8.580 1.00 85.62 93 ASP A CA 1
ATOM 776 C C . ASP A 1 93 ? 6.213 -7.169 -7.292 1.00 85.62 93 ASP A C 1
ATOM 778 O O . ASP A 1 93 ? 5.268 -7.292 -6.509 1.00 85.62 93 ASP A O 1
ATOM 782 N N . ASP A 1 94 ? 7.417 -7.674 -7.039 1.00 88.50 94 ASP A N 1
ATOM 783 C CA . ASP A 1 94 ? 7.736 -8.423 -5.833 1.00 88.50 94 ASP A CA 1
ATOM 784 C C . ASP A 1 94 ? 7.546 -7.565 -4.590 1.00 88.50 94 ASP A C 1
ATOM 786 O O . ASP A 1 94 ? 6.993 -8.023 -3.586 1.00 88.50 94 ASP A O 1
ATOM 790 N N . ASN A 1 95 ? 7.985 -6.311 -4.651 1.00 91.69 95 ASN A N 1
ATOM 791 C CA . ASN A 1 95 ? 7.784 -5.365 -3.568 1.00 91.69 95 ASN A CA 1
ATOM 792 C C . ASN A 1 95 ? 6.298 -5.040 -3.399 1.00 91.69 95 ASN A C 1
ATOM 794 O O . ASN A 1 95 ? 5.795 -5.107 -2.278 1.00 91.69 95 ASN A O 1
ATOM 798 N N . ARG A 1 96 ? 5.561 -4.792 -4.484 1.00 90.62 96 ARG A N 1
ATOM 799 C CA . ARG A 1 96 ? 4.114 -4.544 -4.434 1.00 90.62 96 ARG A CA 1
ATOM 800 C C . ARG A 1 96 ? 3.363 -5.699 -3.774 1.00 90.62 96 ARG A C 1
ATOM 802 O O . ARG A 1 96 ? 2.592 -5.463 -2.844 1.00 90.62 96 ARG A O 1
ATOM 809 N N . TYR A 1 97 ? 3.640 -6.937 -4.183 1.00 89.81 97 TYR A N 1
ATOM 810 C CA . TYR A 1 97 ? 3.041 -8.125 -3.576 1.00 89.81 97 TYR A CA 1
ATOM 811 C C . TYR A 1 97 ? 3.392 -8.228 -2.085 1.00 89.81 97 TYR A C 1
ATOM 813 O O . TYR A 1 97 ? 2.502 -8.364 -1.247 1.00 89.81 97 TYR A O 1
ATOM 821 N N . LYS A 1 98 ? 4.670 -8.062 -1.714 1.00 91.81 98 LYS A N 1
ATOM 822 C CA . LYS A 1 98 ? 5.098 -8.062 -0.301 1.00 91.81 98 LYS A CA 1
ATOM 823 C C . LYS A 1 98 ? 4.363 -7.009 0.526 1.00 91.81 98 LYS A C 1
ATOM 825 O O . LYS A 1 98 ? 3.888 -7.314 1.618 1.00 91.81 98 LYS A O 1
ATOM 830 N N . GLY A 1 99 ? 4.272 -5.774 0.041 1.00 93.94 99 GLY A N 1
ATOM 831 C CA . GLY A 1 99 ? 3.602 -4.701 0.769 1.00 93.94 99 GLY A CA 1
ATOM 832 C C . GLY A 1 99 ? 2.093 -4.908 0.885 1.00 93.94 99 GLY A C 1
ATOM 833 O O . GLY A 1 99 ? 1.519 -4.631 1.940 1.00 93.94 99 GLY A O 1
ATOM 834 N N . ARG A 1 100 ? 1.463 -5.494 -0.140 1.00 92.69 100 ARG A N 1
ATOM 835 C CA . ARG A 1 100 ? 0.070 -5.946 -0.076 1.00 92.69 100 ARG A CA 1
ATOM 836 C C . ARG A 1 100 ? -0.137 -6.990 1.021 1.00 92.69 100 ARG A C 1
ATOM 838 O O . ARG A 1 100 ? -1.020 -6.799 1.854 1.00 92.69 100 ARG A O 1
ATOM 845 N N . CYS A 1 101 ? 0.691 -8.038 1.065 1.00 91.94 101 CYS A N 1
ATOM 846 C CA . CYS A 1 101 ? 0.634 -9.063 2.114 1.00 91.94 101 CYS A CA 1
ATOM 847 C C . CYS A 1 101 ? 0.784 -8.445 3.507 1.00 91.94 101 CYS A C 1
ATOM 849 O O . CYS A 1 101 ? -0.020 -8.716 4.392 1.00 91.94 101 CYS A O 1
ATOM 851 N N . ARG A 1 102 ? 1.763 -7.549 3.692 1.00 94.12 102 ARG A N 1
ATOM 852 C CA . ARG A 1 102 ? 2.005 -6.882 4.981 1.00 94.12 102 ARG A CA 1
ATOM 853 C C . ARG A 1 102 ? 0.804 -6.069 5.461 1.00 94.12 102 ARG A C 1
ATOM 855 O O . ARG A 1 102 ? 0.477 -6.109 6.645 1.00 94.12 102 ARG A O 1
ATOM 862 N N . LEU A 1 103 ? 0.154 -5.323 4.565 1.00 93.50 103 LEU A N 1
ATOM 863 C CA . LEU A 1 103 ? -1.069 -4.587 4.900 1.00 93.50 103 LEU A CA 1
ATOM 864 C C . LEU A 1 103 ? -2.226 -5.539 5.198 1.00 93.50 103 LEU A C 1
ATOM 866 O O . LEU A 1 103 ? -2.949 -5.326 6.165 1.00 93.50 103 LEU A O 1
ATOM 870 N N . TYR A 1 104 ? -2.379 -6.597 4.406 1.00 93.12 104 TYR A N 1
ATOM 871 C CA . TYR A 1 104 ? -3.420 -7.598 4.603 1.00 93.12 104 TYR A CA 1
ATOM 872 C C . TYR A 1 104 ? -3.311 -8.284 5.968 1.00 93.12 104 TYR A C 1
ATOM 874 O O . TYR A 1 104 ? -4.297 -8.374 6.698 1.00 93.12 104 TYR A O 1
ATOM 882 N N . GLU A 1 105 ? -2.107 -8.729 6.328 1.00 92.88 105 GLU A N 1
ATOM 883 C CA . GLU A 1 105 ? -1.809 -9.317 7.631 1.00 92.88 105 GLU A CA 1
ATOM 884 C C . GLU A 1 105 ? -2.109 -8.331 8.755 1.00 92.88 105 GLU A C 1
ATOM 886 O O . GLU A 1 105 ? -2.778 -8.696 9.713 1.00 92.88 105 GLU A O 1
ATOM 891 N N . TYR A 1 106 ? -1.655 -7.079 8.637 1.00 94.31 106 TYR A N 1
ATOM 892 C CA . TYR A 1 106 ? -1.911 -6.049 9.643 1.00 94.31 106 TYR A CA 1
ATOM 893 C C . TYR A 1 106 ? -3.410 -5.821 9.876 1.00 94.31 106 TYR A C 1
ATOM 895 O O . TYR A 1 106 ? -3.848 -5.770 11.022 1.00 94.31 106 TYR A O 1
ATOM 903 N N . LEU A 1 107 ? -4.192 -5.717 8.801 1.00 92.44 107 LEU A N 1
ATOM 904 C CA . LEU A 1 107 ? -5.627 -5.429 8.863 1.00 92.44 107 LEU A CA 1
ATOM 905 C C . LEU A 1 107 ? -6.465 -6.613 9.373 1.00 92.44 107 LEU A C 1
ATOM 907 O O . LEU A 1 107 ? -7.578 -6.391 9.840 1.00 92.44 107 LEU A O 1
ATOM 911 N N . ASN A 1 108 ? -5.941 -7.840 9.304 1.00 90.12 108 ASN A N 1
ATOM 912 C CA . ASN A 1 108 ? -6.605 -9.060 9.777 1.00 90.12 108 ASN A CA 1
ATOM 913 C C . ASN A 1 108 ? -6.061 -9.584 11.119 1.00 90.12 108 ASN A C 1
ATOM 915 O O . ASN A 1 108 ? -6.456 -10.666 11.559 1.00 90.12 108 ASN A O 1
ATOM 919 N N . ARG A 1 109 ? -5.151 -8.860 11.785 1.00 86.56 109 ARG A N 1
ATOM 920 C CA . ARG A 1 109 ? -4.702 -9.242 13.131 1.00 86.56 109 ARG A CA 1
ATOM 921 C C . ARG A 1 109 ? -5.876 -9.149 14.116 1.00 86.56 109 ARG A C 1
ATOM 923 O O . ARG A 1 109 ? -6.599 -8.152 14.083 1.00 86.56 109 ARG A O 1
ATOM 930 N N . PRO A 1 110 ? -6.065 -10.147 15.001 1.00 70.44 110 PRO A N 1
ATOM 931 C CA . PRO A 1 110 ? -7.008 -10.011 16.102 1.00 70.44 110 PRO A CA 1
ATOM 932 C C . PRO A 1 110 ? -6.590 -8.819 16.974 1.00 70.44 110 PRO A C 1
ATOM 934 O O . PRO A 1 110 ? -5.398 -8.642 17.241 1.00 70.44 110 PRO A O 1
ATOM 937 N N . ALA A 1 111 ? -7.571 -7.989 17.332 1.00 61.97 111 ALA A N 1
ATOM 938 C CA . ALA A 1 111 ? -7.392 -6.816 18.186 1.00 61.97 111 ALA A CA 1
ATOM 939 C C . ALA A 1 111 ? -7.018 -7.198 19.623 1.00 61.97 111 ALA A C 1
ATOM 941 O O . ALA A 1 111 ? -7.490 -8.262 20.091 1.00 61.97 111 ALA A O 1
#

Sequence (111 aa):
MTQDEARKHFQELLKNYNRGIYMIGETFYRLYLYAAFIKPEEIMTQVPEALRKELLKAASRPLPTREEDQWLIGGTFIHEDTEESRRAAREEDDNRYKGRCRLYEYLNRPA